Protein AF-A0A662VN37-F1 (afdb_monomer)

Radius of gyration: 25.88 Å; Cα contacts (8 Å, |Δi|>4): 14; chains: 1; bounding box: 68×25×62 Å

Solvent-accessible surface area (backbone atoms only — not comparable to full-atom values): 5462 Å² total; per-residue (Å²): 132,70,66,69,60,53,54,55,49,49,53,53,49,50,54,52,48,51,56,49,49,54,53,51,52,53,52,52,50,52,52,50,52,50,51,51,48,59,60,47,52,67,73,56,81,89,80,91,74,68,79,39,90,93,74,43,71,78,79,54,68,72,54,34,58,69,59,67,63,56,92,91,64,91,79,89,86,86,89,77,84,83,80,131

Mean predicted aligned error: 10.5 Å

Secondary structure (DSSP, 8-state):
--HHHHHHHHHHHHHHHHHHHHHHHHHHHHHHHHHHHHHHHTT------PPPTTS--PPPHHHHHHTT--TT--------PPP-

Nearest PDB structures (foldseek):
  2w1t-assembly1_A  TM=6.987E-01  e=3.069E-01  Bacillus subtilis
  5itm-assembly2_A  TM=6.044E-01  e=7.959E-01  Saccharolobus solfataricus
  8apo-assembly1_AF  TM=1.947E-01  e=4.624E+00  Polytomella magna

pLDDT: mean 86.44, std 10.31, range [56.44, 97.31]

Foldseek 3Di:
DPPVVVVVVVVVVVVVVVVVVVVVVVVVVVVVVVVCCVVCVQQDDDDDFDQDPPRDTDDDPVRCVSNVPDPPDDDDDDDDDDDD

Sequence (84 aa):
MDGCENEKYEDSNNEILEIIIDKILYHQRILLESYINFFTDSYKAIFRARIQKGGRIAIPETEREALNLRDGELVRVIVMKESK

Structure (mmCIF, N/CA/C/O backbone):
data_AF-A0A662VN37-F1
#
_entry.id   AF-A0A662VN37-F1
#
loop_
_atom_site.group_PDB
_atom_site.id
_atom_site.type_symbol
_atom_site.label_atom_id
_atom_site.label_alt_id
_atom_site.label_comp_id
_atom_site.label_asym_id
_atom_site.label_entity_id
_atom_site.label_seq_id
_atom_site.pdbx_PDB_ins_code
_atom_site.Cartn_x
_atom_site.Cartn_y
_atom_site.Cartn_z
_atom_site.occupancy
_atom_site.B_iso_or_equiv
_atom_site.auth_seq_id
_atom_site.auth_comp_id
_atom_site.auth_asym_id
_atom_site.auth_atom_id
_atom_site.pdbx_PDB_model_num
ATOM 1 N N . MET A 1 1 ? 52.006 0.529 -39.057 1.00 56.44 1 MET A N 1
ATOM 2 C CA . MET A 1 1 ? 51.707 1.595 -38.082 1.00 56.44 1 MET A CA 1
ATOM 3 C C . MET A 1 1 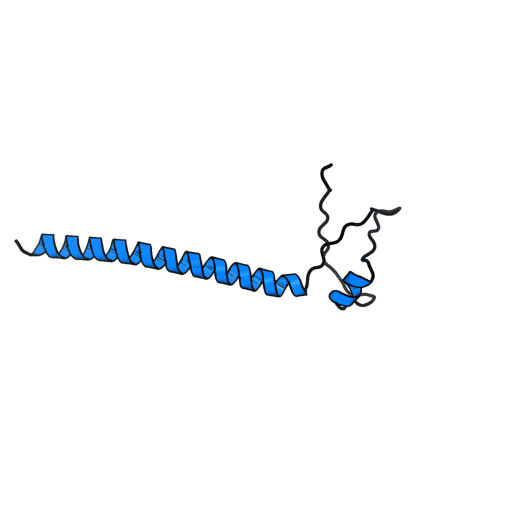? 50.198 1.730 -37.832 1.00 56.44 1 MET A C 1
ATOM 5 O O . MET A 1 1 ? 49.850 2.370 -36.860 1.00 56.44 1 MET A O 1
ATOM 9 N N . ASP A 1 2 ? 49.322 1.048 -38.590 1.00 60.62 2 ASP A N 1
ATOM 10 C CA . ASP A 1 2 ? 47.854 1.248 -38.519 1.00 60.62 2 ASP A CA 1
ATOM 11 C C . ASP A 1 2 ? 47.094 0.367 -37.503 1.00 60.62 2 ASP A C 1
ATOM 13 O O . ASP A 1 2 ? 45.890 0.518 -37.331 1.00 60.62 2 ASP A O 1
ATOM 17 N N . GLY A 1 3 ? 47.755 -0.587 -36.836 1.00 61.06 3 GLY A N 1
ATOM 18 C CA . GLY A 1 3 ? 47.082 -1.525 -35.919 1.00 61.06 3 GLY A CA 1
ATOM 19 C C . GLY A 1 3 ? 46.683 -0.899 -34.577 1.00 61.06 3 GLY A C 1
ATOM 20 O O . GLY A 1 3 ? 45.548 -1.044 -34.142 1.00 61.06 3 GLY A O 1
ATOM 21 N N . CYS A 1 4 ? 47.595 -0.143 -33.956 1.00 60.38 4 CYS A N 1
ATOM 22 C CA . CYS A 1 4 ? 47.377 0.458 -32.635 1.00 60.38 4 CYS A CA 1
ATOM 23 C C . CYS A 1 4 ? 46.345 1.598 -32.636 1.00 60.38 4 CYS A C 1
ATOM 25 O O . CYS A 1 4 ? 45.738 1.872 -31.605 1.00 60.38 4 CYS A O 1
ATOM 27 N N . GLU A 1 5 ? 46.162 2.296 -33.762 1.00 63.66 5 GLU A N 1
ATOM 28 C CA . GLU A 1 5 ? 45.184 3.389 -33.859 1.00 63.66 5 GLU A CA 1
ATOM 29 C C . GLU A 1 5 ? 43.748 2.869 -33.977 1.00 63.66 5 GLU A C 1
ATOM 31 O O . GLU A 1 5 ? 42.849 3.451 -33.374 1.00 63.66 5 GLU A O 1
ATOM 36 N N . ASN A 1 6 ? 43.546 1.750 -34.680 1.00 65.56 6 ASN A N 1
ATOM 37 C CA . ASN A 1 6 ? 42.237 1.108 -34.814 1.00 65.56 6 ASN A CA 1
ATOM 38 C C . ASN A 1 6 ? 41.763 0.487 -33.491 1.00 65.56 6 ASN A C 1
ATOM 40 O O . ASN A 1 6 ? 40.619 0.696 -33.099 1.00 65.56 6 ASN A O 1
ATOM 44 N N . GLU A 1 7 ? 42.659 -0.185 -32.765 1.00 69.31 7 GLU A N 1
ATOM 45 C CA . GLU A 1 7 ? 42.358 -0.812 -31.468 1.00 69.31 7 GLU A CA 1
ATOM 46 C C . GLU A 1 7 ? 41.971 0.238 -30.407 1.00 69.31 7 GLU A C 1
ATOM 48 O O . GLU A 1 7 ? 40.970 0.105 -29.709 1.00 69.31 7 GLU A O 1
ATOM 53 N N . LYS A 1 8 ? 42.682 1.373 -30.371 1.00 69.56 8 LYS A N 1
ATOM 54 C CA . LYS A 1 8 ? 42.377 2.491 -29.463 1.00 69.56 8 LYS A CA 1
ATOM 55 C C . LYS A 1 8 ? 41.045 3.186 -29.789 1.00 69.56 8 LYS A C 1
ATOM 57 O O . LYS A 1 8 ? 40.378 3.713 -28.894 1.00 69.56 8 LYS A O 1
ATOM 62 N N . TYR A 1 9 ? 40.667 3.219 -31.068 1.00 68.12 9 TYR A N 1
ATOM 63 C CA . TYR A 1 9 ? 39.373 3.732 -31.520 1.00 68.12 9 TYR A CA 1
ATOM 64 C C . TYR A 1 9 ? 38.224 2.791 -31.145 1.00 68.12 9 TYR A C 1
ATOM 66 O O . TYR A 1 9 ? 37.176 3.262 -30.705 1.00 68.12 9 TYR A O 1
ATOM 74 N N . GLU A 1 10 ? 38.413 1.478 -31.285 1.00 73.94 10 GLU A N 1
ATOM 75 C CA . GLU A 1 10 ? 37.441 0.477 -30.835 1.00 73.94 10 GLU A CA 1
ATOM 76 C C . GLU A 1 10 ? 37.241 0.523 -29.320 1.00 73.94 10 GLU A C 1
ATOM 78 O O . GLU A 1 10 ? 36.096 0.592 -28.875 1.00 73.94 10 GLU A O 1
ATOM 83 N N . ASP A 1 11 ? 38.315 0.612 -28.534 1.00 75.94 11 ASP A N 1
ATOM 84 C CA . ASP A 1 11 ? 38.229 0.756 -27.074 1.00 75.94 11 ASP A CA 1
ATOM 85 C C . ASP A 1 11 ? 37.453 2.013 -26.656 1.00 75.94 11 ASP A C 1
ATOM 87 O O . ASP A 1 11 ? 36.583 1.954 -25.786 1.00 75.94 11 ASP A O 1
ATOM 91 N N . SER A 1 12 ? 37.696 3.143 -27.328 1.00 79.44 12 SER A N 1
ATOM 92 C CA . SER A 1 12 ? 36.983 4.400 -27.053 1.00 79.44 12 SER A CA 1
ATOM 93 C C . SER A 1 12 ? 35.488 4.303 -27.399 1.00 79.44 12 SER A C 1
ATOM 95 O O . SER A 1 12 ? 34.637 4.841 -26.689 1.00 79.44 12 SER A O 1
ATOM 97 N N . ASN A 1 13 ? 35.145 3.607 -28.487 1.00 84.81 13 ASN A N 1
ATOM 98 C CA . ASN A 1 13 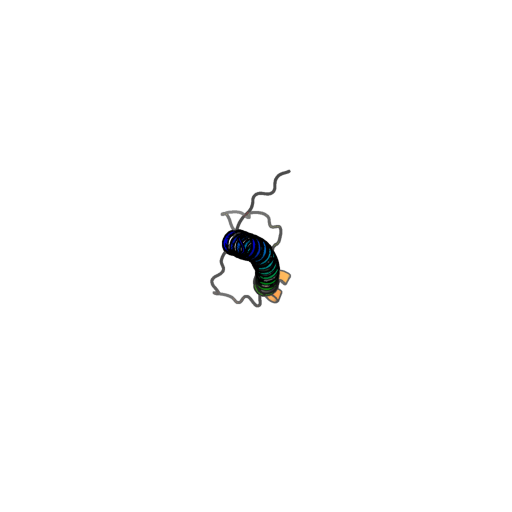? 33.753 3.380 -28.878 1.00 84.81 13 ASN A CA 1
ATOM 99 C C . ASN A 1 13 ? 33.042 2.423 -27.915 1.00 84.81 13 ASN A C 1
ATOM 101 O O . ASN A 1 13 ? 31.881 2.659 -27.579 1.00 84.81 13 ASN A O 1
ATOM 105 N N . ASN A 1 14 ? 33.735 1.388 -27.440 1.00 84.88 14 ASN A N 1
ATOM 106 C CA . ASN A 1 14 ? 33.219 0.461 -26.437 1.00 84.88 14 ASN A CA 1
ATOM 107 C C . ASN A 1 14 ? 32.940 1.185 -25.113 1.00 84.88 14 ASN A C 1
ATOM 109 O O . ASN A 1 14 ? 31.873 1.007 -24.534 1.00 84.88 14 ASN A O 1
ATOM 113 N N . GLU A 1 15 ? 33.824 2.089 -24.683 1.00 89.94 15 GLU A N 1
ATOM 114 C CA . GLU A 1 15 ? 33.613 2.897 -23.475 1.00 89.94 15 GLU A CA 1
ATOM 115 C C . GLU A 1 15 ? 32.387 3.824 -23.599 1.00 89.94 15 GLU A C 1
ATOM 117 O O . GLU A 1 15 ? 31.570 3.928 -22.680 1.00 89.94 15 GLU A O 1
ATOM 122 N N . ILE A 1 16 ? 32.193 4.454 -24.763 1.00 91.62 16 ILE A N 1
ATOM 123 C CA . ILE A 1 16 ? 31.001 5.273 -25.037 1.00 91.62 16 ILE A CA 1
ATOM 124 C C . ILE A 1 16 ? 29.728 4.416 -25.047 1.00 91.62 16 ILE A C 1
ATOM 126 O O . ILE A 1 16 ? 28.692 4.851 -24.532 1.00 91.62 16 ILE A O 1
ATOM 130 N N . LEU A 1 17 ? 29.788 3.212 -25.621 1.00 91.06 17 LEU A N 1
ATOM 131 C CA . LEU A 1 17 ? 28.662 2.281 -25.662 1.00 91.06 17 LEU A CA 1
ATOM 132 C C . LEU A 1 17 ? 28.240 1.843 -24.257 1.00 91.06 17 LEU A C 1
ATOM 134 O O . LEU A 1 17 ? 27.047 1.892 -23.961 1.00 91.06 17 LEU A O 1
ATOM 138 N N . GLU A 1 18 ? 29.186 1.512 -23.378 1.00 91.94 18 GLU A N 1
ATOM 139 C CA . GLU A 1 18 ? 28.901 1.160 -21.979 1.00 91.94 18 GLU A CA 1
ATOM 140 C C . GLU A 1 18 ? 28.211 2.314 -21.234 1.00 91.94 18 GLU A C 1
ATOM 142 O O . GLU A 1 18 ? 27.172 2.126 -20.600 1.00 91.94 18 GLU A O 1
ATOM 147 N N . ILE A 1 19 ? 28.689 3.553 -21.409 1.00 94.12 19 ILE A N 1
ATOM 148 C CA . ILE A 1 19 ? 28.056 4.743 -20.809 1.00 94.12 19 ILE A CA 1
ATOM 149 C C . ILE A 1 19 ? 26.610 4.924 -21.300 1.00 94.12 19 ILE A C 1
ATOM 151 O O . ILE A 1 19 ? 25.732 5.359 -20.544 1.00 94.12 19 ILE A O 1
ATOM 155 N N . ILE A 1 20 ? 26.346 4.644 -22.579 1.00 95.81 20 ILE A N 1
ATOM 156 C CA . ILE A 1 20 ? 24.999 4.732 -23.154 1.00 95.81 20 ILE A CA 1
ATOM 157 C C . ILE A 1 20 ? 24.107 3.623 -22.590 1.00 95.81 20 ILE A C 1
ATOM 159 O O . ILE A 1 20 ? 22.971 3.908 -22.202 1.00 95.81 20 ILE A O 1
ATOM 163 N N . ILE A 1 21 ? 24.616 2.393 -22.501 1.00 96.75 21 ILE A N 1
ATOM 164 C CA . ILE A 1 21 ? 23.902 1.246 -21.932 1.00 96.7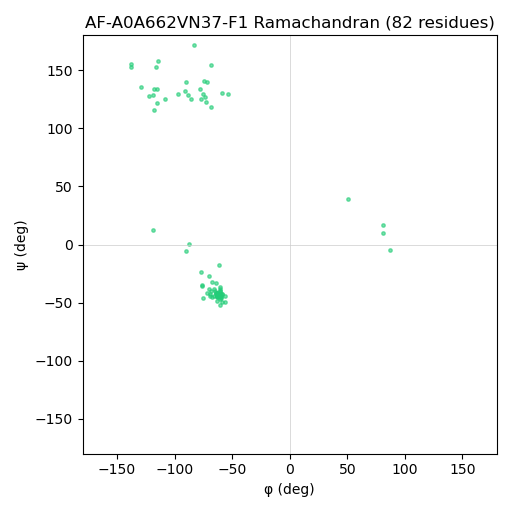5 21 ILE A CA 1
ATOM 165 C C . ILE A 1 21 ? 23.518 1.537 -20.479 1.00 96.75 21 ILE A C 1
ATOM 167 O O . ILE A 1 21 ? 22.338 1.447 -20.141 1.00 96.75 21 ILE A O 1
ATOM 171 N N . ASP A 1 22 ? 24.453 1.998 -19.649 1.00 95.94 22 ASP A N 1
ATOM 172 C CA . ASP A 1 22 ? 24.190 2.337 -18.247 1.00 95.94 22 ASP A CA 1
ATOM 173 C C . ASP A 1 22 ? 23.114 3.413 -18.097 1.00 95.94 22 ASP A C 1
ATOM 175 O O . ASP A 1 22 ? 22.209 3.306 -17.262 1.00 95.94 22 ASP A O 1
ATOM 179 N N . LYS A 1 23 ? 23.155 4.451 -18.941 1.00 96.31 23 LYS A N 1
ATOM 180 C CA . LYS A 1 23 ? 22.127 5.500 -18.939 1.00 96.31 23 LYS A CA 1
ATOM 181 C C . LYS A 1 23 ? 20.758 4.955 -19.324 1.00 96.31 23 LYS A C 1
ATOM 183 O O . LYS A 1 23 ? 19.768 5.335 -18.693 1.00 96.31 23 LYS A O 1
ATOM 188 N N . ILE A 1 24 ? 20.689 4.083 -20.330 1.00 97.31 24 ILE A N 1
ATOM 189 C CA . ILE A 1 24 ? 19.440 3.445 -20.758 1.00 97.31 24 ILE A CA 1
ATOM 190 C C . ILE A 1 24 ? 18.891 2.570 -19.631 1.00 97.31 24 ILE A C 1
ATOM 192 O O . ILE A 1 24 ? 17.723 2.715 -19.269 1.00 97.31 24 ILE A O 1
ATOM 196 N N . LEU A 1 25 ? 19.728 1.725 -19.029 1.00 96.38 25 LEU A N 1
ATOM 197 C CA . LEU A 1 25 ? 19.338 0.854 -17.921 1.00 96.38 25 LEU A CA 1
ATOM 198 C C . LEU A 1 25 ? 18.856 1.664 -16.711 1.00 96.38 25 LEU A C 1
ATOM 200 O O . LEU A 1 25 ? 17.827 1.341 -16.115 1.00 96.38 25 LEU A O 1
ATOM 204 N N . TYR A 1 26 ? 19.535 2.766 -16.387 1.00 95.75 26 TYR A N 1
ATOM 205 C CA . TYR A 1 26 ? 19.122 3.675 -15.320 1.00 95.75 26 TYR A CA 1
ATOM 206 C C . TYR A 1 26 ? 17.725 4.262 -15.565 1.00 95.75 26 TYR A C 1
ATOM 208 O O . TYR A 1 26 ? 16.882 4.249 -14.664 1.00 95.75 26 TYR A O 1
ATOM 216 N N . HIS A 1 27 ? 17.446 4.729 -16.786 1.00 95.19 27 HIS A N 1
ATOM 217 C CA . HIS A 1 27 ? 16.132 5.282 -17.129 1.00 95.19 27 HIS A CA 1
ATOM 218 C C . HIS A 1 27 ? 15.048 4.199 -17.150 1.00 95.19 27 HIS A C 1
ATOM 220 O O . HIS A 1 27 ? 13.949 4.427 -16.646 1.00 95.19 27 HIS A O 1
ATOM 226 N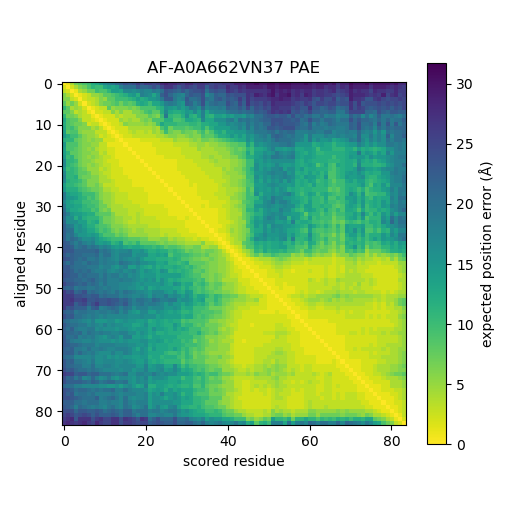 N . GLN A 1 28 ? 15.352 3.005 -17.665 1.00 95.12 28 GLN A N 1
ATOM 227 C CA . GLN A 1 28 ? 14.429 1.867 -17.639 1.00 95.12 28 GLN A CA 1
ATOM 228 C C . GLN A 1 28 ? 14.058 1.468 -16.207 1.00 95.12 28 GLN A C 1
ATOM 230 O O . GLN A 1 28 ? 12.885 1.211 -15.934 1.00 95.12 28 GLN A O 1
ATOM 235 N N . ARG A 1 29 ? 15.021 1.485 -15.275 1.00 94.19 29 ARG A N 1
ATOM 236 C CA . ARG A 1 29 ? 14.761 1.232 -13.851 1.00 94.19 29 ARG A CA 1
ATOM 237 C C . ARG A 1 29 ? 13.783 2.246 -13.265 1.00 94.19 29 ARG A C 1
ATOM 239 O O . ARG A 1 29 ? 12.826 1.840 -12.615 1.00 94.19 29 ARG A O 1
ATOM 246 N N . ILE A 1 30 ? 13.983 3.539 -13.526 1.00 94.75 30 ILE A N 1
ATOM 247 C CA . ILE A 1 30 ? 13.083 4.599 -13.040 1.00 94.75 30 ILE A CA 1
ATOM 248 C C . ILE A 1 30 ? 11.660 4.392 -13.566 1.00 94.75 30 ILE A C 1
ATOM 250 O O . ILE A 1 30 ? 10.696 4.487 -12.806 1.00 94.75 30 ILE A O 1
ATOM 254 N N . LEU A 1 31 ? 11.517 4.089 -14.859 1.00 92.81 31 LEU A N 1
ATOM 255 C CA . LEU A 1 31 ? 10.210 3.841 -15.468 1.00 92.81 31 LEU A CA 1
ATOM 256 C C . LEU A 1 31 ? 9.524 2.617 -14.853 1.00 92.81 31 LEU A C 1
ATOM 258 O O . LEU A 1 31 ? 8.331 2.667 -14.555 1.00 92.81 31 LEU A O 1
ATOM 262 N N . LEU A 1 32 ? 10.274 1.540 -14.616 1.00 91.25 32 LEU A N 1
ATOM 263 C CA . LEU A 1 32 ? 9.752 0.335 -13.981 1.00 91.25 32 LEU A CA 1
ATOM 264 C C . LEU A 1 32 ? 9.334 0.591 -12.526 1.00 91.25 32 LEU A C 1
ATOM 266 O O . LEU A 1 32 ? 8.252 0.175 -12.123 1.00 91.25 32 LEU A O 1
ATOM 270 N N . GLU A 1 33 ? 10.148 1.310 -11.753 1.00 88.38 33 GLU A N 1
ATOM 271 C CA . GLU A 1 33 ? 9.819 1.713 -10.381 1.00 88.38 33 GLU A CA 1
ATOM 272 C C . GLU A 1 33 ? 8.556 2.586 -10.349 1.00 88.38 33 GLU A C 1
ATOM 274 O O . GLU A 1 33 ? 7.662 2.345 -9.540 1.00 88.38 33 GLU A O 1
ATOM 279 N N . SER A 1 34 ? 8.429 3.549 -11.266 1.00 86.81 34 SER A N 1
ATOM 280 C CA . SER A 1 34 ? 7.235 4.393 -11.386 1.00 86.81 34 SER A CA 1
ATOM 281 C C . SER A 1 34 ? 5.985 3.587 -11.738 1.00 86.81 34 SER A C 1
ATOM 283 O O . SER A 1 34 ? 4.942 3.790 -11.117 1.00 86.81 34 SER A O 1
ATOM 285 N N . TYR A 1 35 ? 6.085 2.649 -12.682 1.00 83.88 35 TYR A N 1
ATOM 286 C CA . TYR A 1 35 ? 4.982 1.765 -13.054 1.00 83.88 35 TYR A CA 1
ATOM 287 C C . TYR A 1 35 ? 4.557 0.858 -11.893 1.00 83.88 35 TYR A C 1
ATOM 289 O O . TYR A 1 35 ? 3.365 0.715 -11.622 1.00 83.88 35 TYR A O 1
ATOM 297 N N . ILE A 1 36 ? 5.521 0.279 -11.170 1.00 80.81 36 ILE A N 1
ATOM 298 C CA . ILE A 1 36 ? 5.250 -0.542 -9.984 1.00 80.81 36 ILE A CA 1
ATOM 299 C C . ILE A 1 36 ? 4.583 0.300 -8.896 1.00 80.81 36 ILE A C 1
ATOM 301 O O . ILE A 1 36 ? 3.600 -0.144 -8.304 1.00 80.81 36 ILE A O 1
ATOM 305 N N . ASN A 1 37 ? 5.071 1.513 -8.638 1.00 80.12 37 ASN A N 1
ATOM 306 C CA . ASN A 1 37 ? 4.456 2.407 -7.660 1.00 80.12 37 ASN A CA 1
ATOM 307 C C . ASN A 1 37 ? 3.014 2.727 -8.059 1.00 80.12 37 ASN A C 1
ATOM 309 O O . ASN A 1 37 ? 2.112 2.429 -7.288 1.00 80.12 37 ASN A O 1
ATOM 313 N N . PHE A 1 38 ? 2.783 3.171 -9.296 1.00 78.75 38 PHE A N 1
ATOM 314 C CA . PHE A 1 38 ? 1.444 3.465 -9.805 1.00 78.75 38 PHE A CA 1
ATOM 315 C C . PHE A 1 38 ? 0.492 2.266 -9.695 1.00 78.75 38 PHE A C 1
ATOM 317 O O . PHE A 1 38 ? -0.605 2.392 -9.158 1.00 78.75 38 PHE A O 1
ATOM 324 N N . PHE A 1 39 ? 0.915 1.083 -10.151 1.00 73.38 39 PHE A N 1
ATOM 325 C CA . PHE A 1 39 ? 0.081 -0.113 -10.075 1.00 73.38 39 PHE A CA 1
ATOM 326 C C . PHE A 1 39 ? -0.193 -0.509 -8.623 1.00 73.38 39 PHE A C 1
ATOM 328 O O . PHE A 1 39 ? -1.327 -0.838 -8.282 1.00 73.38 39 PHE A O 1
ATOM 335 N N . THR A 1 40 ? 0.816 -0.454 -7.751 1.00 72.25 40 THR A N 1
ATOM 336 C CA . THR A 1 40 ? 0.660 -0.870 -6.352 1.00 72.25 40 THR A CA 1
ATOM 337 C C . THR A 1 40 ? -0.062 0.147 -5.474 1.00 72.25 40 THR A C 1
ATOM 339 O O . THR A 1 40 ? -0.665 -0.275 -4.490 1.00 72.25 40 THR A O 1
ATOM 342 N N . ASP A 1 41 ? -0.063 1.433 -5.822 1.00 70.75 41 ASP A N 1
ATOM 343 C CA . ASP A 1 41 ? -0.819 2.473 -5.114 1.00 70.75 41 ASP A CA 1
ATOM 344 C C . ASP A 1 41 ? -2.329 2.225 -5.217 1.00 70.75 41 ASP A C 1
ATOM 346 O O . ASP A 1 41 ?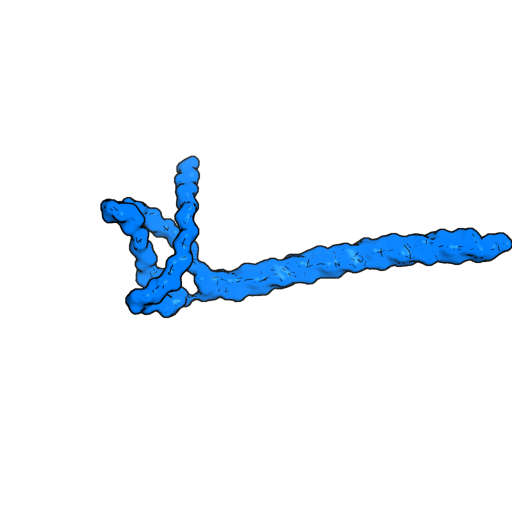 -3.048 2.405 -4.239 1.00 70.75 41 ASP A O 1
ATOM 350 N N . SER A 1 42 ? -2.804 1.668 -6.337 1.00 70.88 42 SER A N 1
ATOM 351 C CA . SER A 1 42 ? -4.199 1.219 -6.496 1.00 70.88 42 SER A CA 1
ATOM 352 C C . SER A 1 42 ? -4.621 0.111 -5.515 1.00 70.88 42 SER A C 1
ATOM 354 O O . SER A 1 42 ? -5.812 -0.125 -5.341 1.00 70.88 42 SER A O 1
ATOM 356 N N . TYR A 1 43 ? -3.665 -0.587 -4.889 1.00 79.44 43 TYR A N 1
ATOM 357 C CA . TYR A 1 43 ? -3.914 -1.715 -3.980 1.00 79.44 43 TYR A CA 1
ATOM 358 C C . TYR A 1 43 ? -3.394 -1.466 -2.560 1.00 79.44 43 TYR A C 1
ATOM 360 O O . TYR A 1 43 ? -3.290 -2.400 -1.758 1.00 79.44 43 TYR A O 1
ATOM 368 N N . LYS A 1 44 ? -3.026 -0.224 -2.237 1.00 85.50 44 LYS A N 1
ATOM 369 C CA . LYS A 1 44 ? -2.487 0.154 -0.931 1.00 85.50 44 LYS A CA 1
ATOM 370 C C . LYS A 1 44 ? -3.243 1.359 -0.391 1.00 85.50 44 LYS A C 1
ATOM 372 O O . LYS A 1 44 ? -3.453 2.339 -1.089 1.00 85.50 44 LYS A O 1
ATOM 377 N N . ALA A 1 45 ? -3.589 1.308 0.890 1.00 86.81 45 ALA A N 1
ATOM 378 C CA . ALA A 1 45 ? -4.085 2.464 1.624 1.00 86.81 45 ALA A CA 1
ATOM 379 C C . ALA A 1 45 ? -3.127 2.780 2.772 1.00 86.81 45 ALA A C 1
ATOM 381 O O . ALA A 1 45 ? -2.706 1.885 3.509 1.00 86.81 45 ALA A O 1
ATOM 382 N N . ILE A 1 46 ? -2.789 4.060 2.924 1.00 89.38 46 ILE A N 1
ATOM 383 C CA . ILE A 1 46 ? -1.986 4.567 4.036 1.00 89.38 46 IL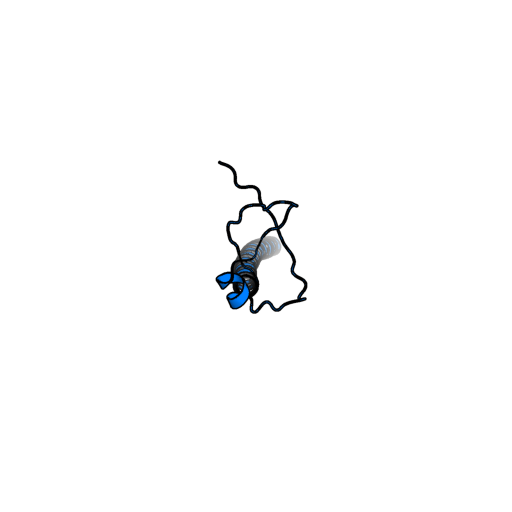E A CA 1
ATOM 384 C C . ILE A 1 46 ? -2.851 5.561 4.796 1.00 89.38 46 ILE A C 1
ATOM 386 O O . ILE A 1 46 ? -3.205 6.613 4.275 1.00 89.38 46 ILE A O 1
ATOM 390 N N . PHE A 1 47 ? -3.166 5.236 6.043 1.00 91.69 47 PHE A N 1
ATOM 391 C CA . PHE A 1 47 ? -3.970 6.085 6.910 1.00 91.69 47 PHE A CA 1
ATOM 392 C C . PHE A 1 47 ? -3.385 6.110 8.319 1.00 91.69 47 PHE A C 1
ATOM 394 O O . PHE A 1 47 ? -2.689 5.190 8.757 1.00 91.69 47 PHE A O 1
ATOM 401 N N . ARG A 1 48 ? -3.671 7.189 9.049 1.00 92.12 48 ARG A N 1
ATOM 402 C CA . ARG A 1 48 ? -3.306 7.302 10.462 1.00 92.12 48 ARG A CA 1
ATOM 403 C C . ARG A 1 48 ? -4.427 6.723 11.308 1.00 92.12 48 ARG A C 1
ATOM 405 O O . ARG A 1 48 ? -5.575 7.135 11.185 1.00 92.12 48 ARG A O 1
ATOM 412 N N . ALA A 1 49 ? -4.085 5.818 12.213 1.00 92.06 49 ALA A N 1
ATOM 413 C CA . ALA A 1 49 ? -5.039 5.239 13.147 1.00 92.06 49 ALA A CA 1
ATOM 414 C C . ALA A 1 49 ? -4.447 5.133 14.550 1.00 92.06 49 ALA A C 1
ATOM 416 O O . ALA A 1 49 ? -3.237 5.013 14.740 1.00 92.06 49 ALA A O 1
ATOM 417 N N . ARG A 1 50 ? -5.326 5.166 15.555 1.00 93.19 50 ARG A N 1
ATOM 418 C CA . ARG A 1 50 ? -4.954 4.896 16.946 1.00 93.19 50 ARG A CA 1
ATOM 419 C C . ARG A 1 50 ? -5.094 3.408 17.237 1.00 93.19 50 ARG A C 1
ATOM 421 O O . ARG A 1 50 ? -6.081 2.789 16.845 1.00 93.19 50 ARG A O 1
ATOM 428 N N . ILE A 1 51 ? -4.142 2.870 17.995 1.00 94.19 51 ILE A N 1
ATOM 429 C CA . ILE A 1 51 ? -4.239 1.513 18.536 1.00 94.19 51 ILE A CA 1
ATOM 430 C C . ILE A 1 51 ? -5.349 1.499 19.592 1.00 94.19 51 ILE A C 1
ATOM 432 O O . ILE A 1 51 ? -5.281 2.215 20.592 1.00 94.19 51 ILE A O 1
ATOM 436 N N . GLN A 1 52 ? -6.385 0.698 19.357 1.00 95.44 52 GLN A N 1
ATOM 437 C CA . GLN A 1 52 ? -7.500 0.511 20.279 1.00 95.44 52 GLN A CA 1
ATOM 438 C C . GLN A 1 52 ? -7.157 -0.523 21.363 1.00 95.44 52 GLN A C 1
ATOM 440 O O . GLN A 1 52 ? -6.150 -1.235 21.298 1.00 95.44 52 GLN A O 1
ATOM 445 N N . LYS A 1 53 ? -8.035 -0.653 22.367 1.00 95.94 53 LYS A N 1
ATOM 446 C CA . LYS A 1 53 ? -7.898 -1.670 23.420 1.00 95.94 53 LYS A CA 1
ATOM 447 C C . LYS A 1 53 ? -7.744 -3.066 22.801 1.00 95.94 53 LYS A C 1
ATOM 449 O O . LYS A 1 53 ? -8.558 -3.474 21.974 1.00 95.94 53 LYS A O 1
ATOM 454 N N . GLY A 1 54 ? -6.721 -3.800 23.237 1.00 94.81 54 GLY A N 1
ATOM 455 C CA . GLY A 1 54 ? -6.417 -5.140 22.725 1.00 94.81 54 GLY A CA 1
ATOM 456 C C . GLY A 1 54 ? -5.654 -5.159 21.397 1.00 94.81 54 GLY A C 1
ATOM 457 O O . GLY A 1 54 ? -5.657 -6.187 20.735 1.00 94.81 54 GLY A O 1
ATOM 458 N N . GLY A 1 55 ? -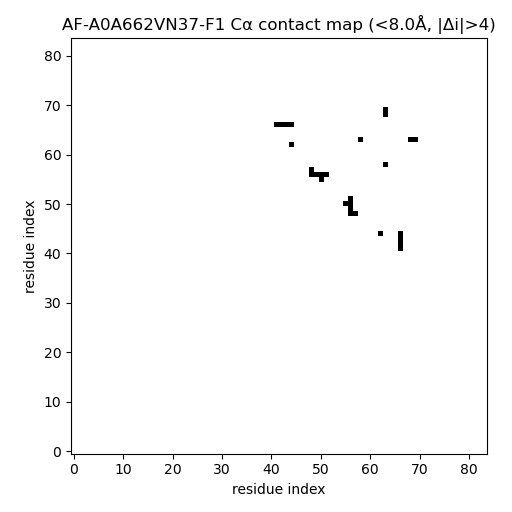5.030 -4.047 20.989 1.00 92.38 55 GLY A N 1
ATOM 459 C CA . GLY A 1 55 ? -4.155 -4.012 19.810 1.00 92.38 55 GLY A CA 1
ATOM 460 C C . GLY A 1 55 ? -4.888 -3.903 18.471 1.00 92.38 55 GLY A C 1
ATOM 461 O O . GLY A 1 55 ? -4.266 -4.052 17.425 1.00 92.38 55 GLY A O 1
ATOM 462 N N . ARG A 1 56 ? -6.200 -3.644 18.484 1.00 93.31 56 ARG A N 1
ATOM 463 C CA . ARG A 1 56 ? -7.000 -3.514 17.261 1.00 93.31 56 ARG A CA 1
ATOM 464 C C . ARG A 1 56 ? -6.727 -2.187 16.558 1.00 93.31 56 ARG A C 1
ATOM 466 O O . ARG A 1 56 ? -6.624 -1.144 17.203 1.00 93.31 56 ARG A O 1
ATOM 473 N N . ILE A 1 57 ? -6.676 -2.236 15.234 1.00 93.38 57 ILE A N 1
ATOM 474 C CA . ILE A 1 57 ? -6.643 -1.075 14.345 1.00 93.38 57 ILE A CA 1
ATOM 475 C C . ILE A 1 57 ? -7.847 -1.221 13.418 1.00 93.38 57 ILE A C 1
ATOM 477 O O . ILE A 1 57 ? -8.038 -2.283 12.831 1.00 93.38 57 ILE A O 1
ATOM 481 N N . ALA A 1 58 ? -8.675 -0.183 13.328 1.00 92.19 58 ALA A N 1
ATOM 482 C CA . ALA A 1 58 ? -9.795 -0.155 12.396 1.00 92.19 58 ALA A CA 1
ATOM 483 C C . ALA A 1 58 ? -9.336 0.465 11.074 1.00 92.19 58 ALA A C 1
ATOM 485 O O . ALA A 1 58 ? -8.698 1.520 11.086 1.00 92.19 58 ALA A O 1
ATOM 486 N N . ILE A 1 59 ? -9.663 -0.192 9.963 1.00 92.88 59 ILE A N 1
ATOM 487 C CA . ILE A 1 59 ? -9.530 0.385 8.623 1.00 92.88 59 ILE A CA 1
ATOM 488 C C . ILE A 1 59 ? -10.715 1.344 8.447 1.00 92.88 59 ILE A C 1
ATOM 490 O O . ILE A 1 59 ? -11.846 0.912 8.684 1.00 92.88 59 ILE A O 1
ATOM 494 N N . PRO A 1 60 ? -10.498 2.629 8.116 1.00 93.50 60 PRO A N 1
ATOM 495 C CA . PRO A 1 60 ? -11.604 3.543 7.902 1.00 93.50 60 PRO A CA 1
ATOM 496 C C . PRO A 1 60 ? -12.383 3.165 6.639 1.00 93.50 60 PRO A C 1
ATOM 498 O O . PRO A 1 60 ? -11.867 2.515 5.728 1.00 93.50 60 PRO A O 1
ATOM 501 N N . GLU A 1 61 ? -13.657 3.548 6.619 1.00 93.50 61 GLU A N 1
ATOM 502 C CA . GLU A 1 61 ? -14.598 3.109 5.586 1.00 93.50 61 GLU A CA 1
ATOM 503 C C . GLU A 1 61 ? -14.161 3.537 4.185 1.00 93.50 61 GLU A C 1
ATOM 505 O O . GLU A 1 61 ? -14.205 2.745 3.250 1.00 93.50 61 GLU A O 1
ATOM 510 N N . THR A 1 62 ? -13.645 4.758 4.066 1.00 91.75 62 THR A N 1
ATOM 511 C CA . THR A 1 62 ? -13.130 5.322 2.817 1.00 91.75 62 THR A CA 1
ATOM 512 C C . THR A 1 62 ? -12.045 4.451 2.184 1.00 91.75 62 THR A C 1
ATOM 514 O O . THR A 1 62 ? -12.072 4.183 0.987 1.00 91.75 62 THR A O 1
ATOM 517 N N . GLU A 1 63 ? -11.106 3.958 2.984 1.00 91.81 63 GLU A N 1
ATOM 518 C CA . GLU A 1 63 ? -10.000 3.112 2.548 1.00 91.81 63 GLU A CA 1
ATOM 519 C C . GLU A 1 63 ? -10.474 1.686 2.273 1.00 91.81 63 GLU A C 1
ATOM 521 O O . GLU A 1 63 ? -9.984 1.044 1.344 1.00 91.81 63 GLU A O 1
ATOM 526 N N . ARG A 1 64 ? -11.445 1.197 3.054 1.00 92.25 64 ARG A N 1
ATOM 527 C CA . ARG A 1 64 ? -12.078 -0.107 2.837 1.00 92.25 64 ARG A CA 1
ATOM 528 C C . ARG A 1 64 ? -12.788 -0.149 1.484 1.00 92.25 64 ARG A C 1
ATOM 530 O O . ARG A 1 64 ? -12.609 -1.111 0.742 1.00 92.25 64 ARG A O 1
ATOM 537 N N . GLU A 1 65 ? -13.543 0.895 1.152 1.00 90.88 65 GLU A N 1
ATOM 538 C CA . GLU A 1 65 ? -14.228 1.038 -0.135 1.00 90.88 65 GLU A CA 1
ATOM 539 C C . GLU A 1 65 ? -13.242 1.223 -1.291 1.00 90.88 65 GLU A C 1
ATOM 541 O O . GLU A 1 65 ? -13.366 0.541 -2.307 1.00 90.88 65 GLU A O 1
ATOM 546 N N . ALA A 1 66 ? -12.231 2.084 -1.128 1.00 88.00 66 ALA A N 1
ATOM 547 C CA . ALA A 1 66 ? -11.228 2.339 -2.164 1.00 88.00 66 ALA A CA 1
ATOM 548 C C . ALA A 1 66 ? -10.447 1.072 -2.549 1.00 88.00 66 ALA A C 1
ATOM 550 O O . ALA A 1 66 ? -10.145 0.858 -3.721 1.00 88.00 66 ALA A O 1
ATOM 551 N N . LEU A 1 67 ? -10.161 0.214 -1.568 1.00 89.69 67 LEU A N 1
ATOM 552 C CA . LEU A 1 67 ? -9.515 -1.082 -1.774 1.00 89.69 67 LEU A CA 1
ATOM 553 C C . LEU A 1 67 ? -10.504 -2.218 -2.080 1.00 89.69 67 LEU A C 1
ATOM 555 O O . LEU A 1 67 ? -10.072 -3.354 -2.271 1.00 89.69 67 LEU A O 1
ATOM 559 N N . ASN A 1 68 ? -11.811 -1.930 -2.130 1.00 91.38 68 ASN A N 1
ATOM 560 C CA . ASN A 1 68 ? -12.891 -2.899 -2.339 1.00 91.38 68 ASN A CA 1
ATOM 561 C C . ASN A 1 68 ? -12.805 -4.112 -1.388 1.00 91.38 68 ASN A C 1
ATOM 563 O O . ASN A 1 68 ? -13.055 -5.250 -1.788 1.00 91.38 68 ASN A O 1
ATOM 567 N N . LEU A 1 69 ? -12.442 -3.858 -0.126 1.00 92.31 69 LEU A N 1
ATOM 568 C CA . LEU A 1 69 ? -12.271 -4.887 0.896 1.00 92.31 69 LEU A CA 1
ATOM 569 C C . LEU A 1 69 ? -13.621 -5.358 1.446 1.00 92.31 69 LEU A C 1
ATOM 571 O O . LEU A 1 69 ? -14.482 -4.556 1.831 1.00 92.31 69 LEU A O 1
ATOM 575 N N . ARG A 1 70 ? -13.774 -6.677 1.544 1.00 93.81 70 ARG A N 1
ATOM 576 C CA . ARG A 1 70 ? -14.979 -7.367 2.016 1.00 93.81 70 ARG A CA 1
ATOM 577 C C . ARG A 1 70 ? -14.729 -8.106 3.324 1.00 93.81 70 ARG A C 1
ATOM 579 O O . ARG A 1 70 ? -13.604 -8.475 3.660 1.00 93.81 70 ARG A O 1
ATOM 586 N N . ASP A 1 71 ? -15.809 -8.361 4.053 1.00 92.25 71 ASP A N 1
ATOM 587 C CA . ASP A 1 71 ? -15.747 -9.113 5.303 1.00 92.25 71 ASP A CA 1
ATOM 588 C C . ASP A 1 71 ? -15.166 -10.515 5.072 1.00 92.25 71 ASP A C 1
ATOM 590 O O . ASP A 1 71 ? -15.592 -11.253 4.183 1.00 92.25 71 ASP A O 1
ATOM 594 N N . GLY A 1 72 ? -14.184 -10.882 5.898 1.00 93.00 72 GLY A N 1
ATOM 595 C CA . GLY A 1 72 ? -13.486 -12.166 5.815 1.00 93.00 72 GLY A CA 1
ATOM 596 C C . GLY A 1 72 ? -12.284 -12.192 4.867 1.00 93.00 72 GLY A C 1
ATOM 597 O O . GLY A 1 72 ? -11.575 -13.198 4.843 1.00 93.00 72 GLY A O 1
ATOM 598 N N . GLU A 1 73 ? -12.004 -11.114 4.128 1.00 93.19 73 GLU A N 1
ATOM 599 C CA . GLU A 1 73 ? -10.801 -11.036 3.298 1.00 93.19 73 GLU A CA 1
ATOM 600 C C .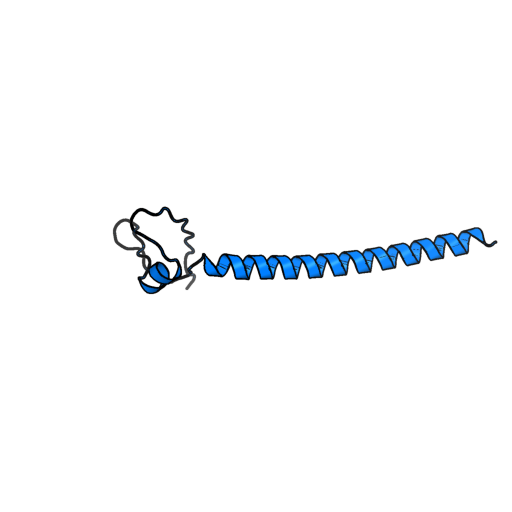 GLU A 1 73 ? -9.525 -10.875 4.134 1.00 93.19 73 GLU A C 1
ATOM 602 O O . GLU A 1 73 ? -9.470 -10.150 5.132 1.00 93.19 73 GLU A O 1
ATOM 607 N N . LEU A 1 74 ? -8.467 -11.569 3.708 1.00 92.00 74 LEU A N 1
ATOM 608 C CA . LEU A 1 74 ? -7.161 -11.500 4.347 1.00 92.00 74 LEU A CA 1
ATOM 609 C C . LEU A 1 74 ? -6.369 -10.320 3.787 1.00 92.00 74 LEU A C 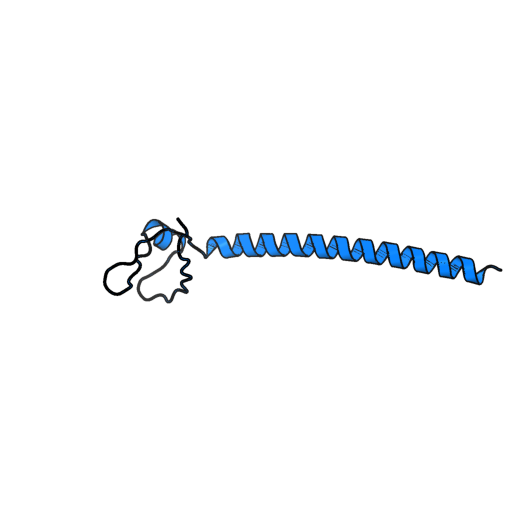1
ATOM 611 O O . LEU A 1 74 ? -6.102 -10.250 2.589 1.00 92.00 74 LEU A O 1
ATOM 615 N N . VAL A 1 75 ? -5.913 -9.441 4.675 1.00 89.44 75 VAL A N 1
ATOM 616 C CA . VAL A 1 75 ? -5.089 -8.283 4.317 1.00 89.44 75 VAL A CA 1
ATOM 617 C C . VAL A 1 75 ? -3.701 -8.370 4.941 1.00 89.44 75 VAL A C 1
ATOM 619 O O . VAL A 1 75 ? -3.502 -8.961 6.004 1.00 89.44 75 VAL A O 1
ATOM 622 N N . ARG A 1 76 ? -2.721 -7.741 4.289 1.00 89.25 76 ARG A N 1
ATOM 623 C CA . ARG A 1 76 ? -1.379 -7.527 4.843 1.00 89.25 76 ARG A CA 1
ATOM 624 C C . ARG A 1 76 ? -1.309 -6.129 5.447 1.00 89.25 76 ARG A C 1
ATOM 626 O O . ARG A 1 76 ? -1.622 -5.159 4.768 1.00 89.25 76 ARG A O 1
ATOM 633 N N . VAL A 1 77 ? -0.839 -6.022 6.688 1.00 89.00 77 VAL A N 1
ATOM 634 C CA . VAL A 1 77 ? -0.726 -4.741 7.402 1.00 89.00 77 VAL A CA 1
ATOM 635 C C . VAL A 1 77 ? 0.740 -4.424 7.687 1.00 89.00 77 VAL A C 1
ATOM 637 O O . VAL A 1 77 ? 1.481 -5.281 8.165 1.00 89.00 77 VAL A O 1
ATOM 640 N N . ILE A 1 78 ? 1.151 -3.184 7.413 1.00 90.25 78 ILE A N 1
ATOM 641 C CA . ILE A 1 78 ? 2.455 -2.633 7.803 1.00 90.25 78 ILE A CA 1
ATOM 642 C C . ILE A 1 78 ? 2.191 -1.503 8.799 1.00 90.25 78 ILE A C 1
ATOM 644 O O . ILE A 1 78 ? 1.476 -0.556 8.484 1.00 90.25 78 ILE A O 1
ATOM 648 N N . VAL A 1 79 ? 2.756 -1.604 10.004 1.00 91.56 79 VAL A N 1
ATOM 649 C CA . VAL A 1 79 ? 2.587 -0.601 11.066 1.00 91.56 79 VAL A CA 1
ATOM 650 C C . VAL A 1 79 ? 3.890 0.167 11.242 1.00 91.56 79 VAL A C 1
ATOM 652 O O . VAL A 1 79 ? 4.938 -0.428 11.486 1.00 91.56 79 VAL A O 1
ATOM 655 N N . MET A 1 80 ? 3.817 1.493 11.155 1.00 91.69 80 MET A N 1
ATOM 656 C CA . MET A 1 80 ? 4.945 2.399 11.372 1.00 91.69 80 MET A CA 1
ATOM 657 C C . MET A 1 80 ? 4.626 3.315 12.553 1.00 91.69 80 MET A C 1
ATOM 659 O O . MET A 1 80 ? 3.557 3.923 12.602 1.00 91.69 80 MET A O 1
ATOM 663 N N . LYS A 1 81 ? 5.535 3.398 13.530 1.00 90.75 81 LYS A N 1
ATOM 664 C CA . LYS A 1 81 ? 5.377 4.309 14.668 1.00 90.75 81 LYS A CA 1
ATOM 665 C C . LYS A 1 81 ? 5.643 5.736 14.201 1.00 90.75 81 LYS A C 1
ATOM 667 O O . LYS A 1 81 ? 6.702 6.010 13.648 1.00 90.75 81 LYS A O 1
ATOM 672 N N . GLU A 1 82 ? 4.703 6.637 14.465 1.00 86.31 82 GLU A N 1
ATOM 673 C CA . GLU A 1 82 ? 4.889 8.057 14.175 1.00 86.31 82 GLU A CA 1
ATOM 674 C C . GLU A 1 82 ? 5.886 8.668 15.175 1.00 86.31 82 GLU A C 1
ATOM 676 O O . GLU A 1 82 ? 5.707 8.571 16.396 1.00 86.31 82 GLU A O 1
ATOM 681 N N . SER A 1 83 ? 6.963 9.255 14.652 1.00 85.56 83 SER A N 1
ATOM 682 C CA . SER A 1 83 ? 7.891 10.090 15.417 1.00 85.56 83 SER A CA 1
ATOM 683 C C . SER A 1 83 ? 7.225 11.442 15.671 1.00 85.56 83 SER A C 1
ATOM 685 O O . SER A 1 83 ? 6.688 12.033 14.736 1.00 85.56 83 SER A O 1
ATOM 687 N N . LYS A 1 84 ? 7.221 11.902 16.925 1.00 67.50 84 LYS A N 1
ATOM 688 C CA . LYS A 1 84 ? 6.785 13.262 17.270 1.00 67.50 84 LYS A CA 1
ATOM 689 C C . LYS A 1 84 ? 7.837 14.290 16.890 1.00 67.50 84 LYS A C 1
ATOM 691 O O . LYS A 1 84 ? 9.033 13.944 17.013 1.00 67.50 84 LYS A O 1
#